Protein AF-A0A434VYA8-F1 (afdb_monomer)

Foldseek 3Di:
DCVVCVPDPDDDDDCLLLVLLVLLQCLQLVVQFDPPPVDGRSDDDGHDVVVSVVNPSSVVVVVVVLVVLVVLQVCLPDPPDPDGDPSVSSVVSSVCNNPVVVVVDDPDPDD

pLDDT: mean 84.28, std 10.56, range [54.03, 95.75]

Secondary structure (DSSP, 8-state):
-TTT-TT--SPP--SHHHHHHHHHHHHHTTT----SSSS-TT-SPPPPHHHHHH-HHHHHHHHHHHHHHHHHHHHTTSTT--S---HHHHHHHHHHHHHHGGGT-PPPPP-

Sequence (111 aa):
FWALHPYGEMPLVGASGAISGMMGAAARYGFRIDRSSGKAAFAGEPLPIAIVLRSRGVMTFLGVWMVINLATGLLGFAPGVDGQIAWEAHIGGFIAGFFGLRFFDRPQPSE

Mean predicted aligned error: 6.94 Å

Solvent-accessible surface area (backbone atoms only — not comparable to full-atom values): 6552 Å² total; per-residue (Å²): 76,60,94,80,46,79,81,60,86,70,85,89,81,75,68,59,23,59,52,29,10,52,53,25,34,39,43,32,49,61,71,54,65,52,75,84,78,79,55,59,51,78,66,77,82,68,53,56,65,74,58,39,74,66,33,65,72,42,44,51,48,56,50,53,54,50,51,51,39,52,49,49,40,57,52,40,71,42,91,92,53,86,72,73,55,66,32,51,35,30,53,51,23,18,52,46,22,48,68,44,52,74,83,68,64,68,85,72,80,83,128

Radius of gyration: 16.83 Å; Cα contacts (8 Å, |Δi|>4): 107; chains: 1; bounding box: 42×29×48 Å

Structure (mmCIF, N/CA/C/O backbone):
data_AF-A0A434VYA8-F1
#
_entry.id   AF-A0A434VYA8-F1
#
loop_
_atom_site.group_PDB
_atom_site.id
_atom_site.type_symbol
_atom_site.label_atom_id
_atom_site.label_alt_id
_atom_site.label_comp_id
_atom_site.label_asym_id
_atom_site.label_entity_id
_atom_site.label_seq_id
_atom_site.pdbx_PDB_ins_code
_atom_site.Cartn_x
_atom_site.Cartn_y
_atom_site.Cartn_z
_atom_site.occupancy
_atom_site.B_iso_or_equiv
_atom_site.auth_seq_id
_atom_site.auth_comp_id
_atom_site.auth_asym_id
_atom_site.auth_atom_id
_atom_site.pdbx_PDB_model_num
ATOM 1 N N . PHE A 1 1 ? 0.917 -8.011 -13.523 1.00 72.31 1 PHE A N 1
ATOM 2 C CA . PHE A 1 1 ? 2.073 -8.563 -14.251 1.00 72.31 1 PHE A CA 1
ATOM 3 C C . PHE A 1 1 ? 1.645 -9.521 -15.358 1.00 72.31 1 PHE A C 1
ATOM 5 O O . PHE A 1 1 ? 1.682 -9.092 -16.495 1.00 72.31 1 PHE A O 1
ATOM 12 N N . TRP A 1 2 ? 1.143 -10.735 -15.073 1.00 75.00 2 TRP A N 1
ATOM 13 C CA . TRP A 1 2 ? 0.736 -11.688 -16.131 1.00 75.00 2 TRP A CA 1
ATOM 14 C C . TRP A 1 2 ? -0.245 -11.101 -17.161 1.00 75.00 2 TRP A C 1
ATOM 16 O O . TRP A 1 2 ? -0.055 -11.272 -18.354 1.00 75.00 2 TRP A O 1
ATOM 26 N N . ALA A 1 3 ? -1.229 -10.313 -16.715 1.00 78.38 3 ALA A N 1
ATOM 27 C CA . ALA A 1 3 ? -2.179 -9.644 -17.612 1.00 78.38 3 ALA A CA 1
ATOM 28 C C . ALA A 1 3 ? -1.539 -8.636 -18.593 1.00 78.38 3 ALA A C 1
ATOM 30 O O . ALA A 1 3 ? -2.147 -8.308 -19.603 1.00 78.38 3 ALA A O 1
ATOM 31 N N . LEU A 1 4 ? -0.344 -8.124 -18.282 1.00 78.88 4 LEU A N 1
ATOM 32 C CA . LEU A 1 4 ? 0.383 -7.141 -19.094 1.00 78.88 4 LEU A CA 1
ATOM 33 C C . LEU A 1 4 ? 1.541 -7.781 -19.871 1.00 78.88 4 LEU A C 1
ATOM 35 O O . LEU A 1 4 ? 1.886 -7.301 -20.943 1.00 78.88 4 LEU A O 1
ATOM 39 N N . HIS A 1 5 ? 2.081 -8.894 -19.363 1.00 81.12 5 HIS A N 1
ATOM 40 C CA . HIS A 1 5 ? 3.175 -9.660 -19.967 1.00 81.12 5 HIS A CA 1
ATOM 41 C C . HIS A 1 5 ? 2.809 -11.151 -20.096 1.00 81.12 5 HIS A C 1
ATOM 43 O O . HIS A 1 5 ? 3.471 -11.999 -19.495 1.00 81.12 5 HIS A O 1
ATOM 49 N N . PRO A 1 6 ? 1.745 -11.508 -20.842 1.00 79.00 6 PRO A N 1
ATOM 50 C CA . PRO A 1 6 ? 1.241 -12.886 -20.890 1.00 79.00 6 PRO A CA 1
ATOM 51 C C . PRO A 1 6 ? 2.193 -13.866 -21.594 1.00 79.00 6 PRO A C 1
ATOM 53 O O . PRO A 1 6 ? 2.111 -15.066 -21.352 1.00 79.00 6 PRO A O 1
ATOM 56 N N . TYR A 1 7 ? 3.103 -13.354 -22.428 1.00 82.50 7 TYR A N 1
ATOM 57 C CA . TYR A 1 7 ? 4.104 -14.126 -23.175 1.00 82.50 7 TYR A CA 1
ATOM 58 C C . TYR A 1 7 ? 5.533 -13.918 -22.650 1.00 82.50 7 TYR A C 1
ATOM 60 O O . TYR A 1 7 ? 6.496 -14.218 -23.350 1.00 82.50 7 TYR A O 1
ATOM 68 N N . GLY A 1 8 ? 5.695 -13.339 -21.456 1.00 73.94 8 GLY A N 1
ATOM 69 C CA . GLY A 1 8 ? 7.020 -13.116 -20.885 1.00 73.94 8 GLY A CA 1
ATOM 70 C C . GLY A 1 8 ? 7.708 -14.445 -20.572 1.00 73.94 8 GLY A C 1
ATOM 71 O O . GLY A 1 8 ? 7.226 -15.201 -19.734 1.00 73.94 8 GLY A O 1
ATOM 72 N N . GLU A 1 9 ? 8.842 -14.719 -21.216 1.00 75.94 9 GLU A N 1
ATOM 73 C CA . GLU A 1 9 ? 9.610 -15.956 -20.985 1.00 75.94 9 GLU A CA 1
ATOM 74 C C . GLU A 1 9 ? 10.502 -15.890 -19.736 1.00 75.94 9 GLU A C 1
ATOM 76 O O . GLU A 1 9 ? 11.054 -16.896 -19.293 1.00 75.94 9 GLU A O 1
ATOM 81 N N . MET A 1 10 ? 10.629 -14.704 -19.133 1.00 76.25 10 MET A N 1
ATOM 82 C CA . MET A 1 10 ? 11.420 -14.505 -17.925 1.00 76.25 10 MET A CA 1
ATOM 83 C C . MET A 1 10 ? 10.564 -14.779 -16.676 1.00 76.25 10 MET A C 1
ATOM 85 O O . MET A 1 10 ? 9.558 -14.092 -16.465 1.00 76.25 10 MET A O 1
ATOM 89 N N . PRO A 1 11 ? 10.933 -15.757 -15.826 1.00 77.62 11 PRO A N 1
ATOM 90 C CA . PRO A 1 11 ? 10.155 -16.078 -14.638 1.00 77.62 11 PRO A CA 1
ATOM 91 C C . PRO A 1 11 ? 10.179 -14.911 -13.647 1.00 77.62 11 PRO A C 1
ATOM 93 O O . PRO A 1 11 ? 11.239 -14.455 -13.217 1.00 77.62 11 PRO A O 1
ATOM 96 N N . LEU A 1 12 ? 8.994 -14.455 -13.239 1.00 80.75 12 LEU A N 1
ATOM 97 C CA . LEU A 1 12 ? 8.858 -13.487 -12.159 1.00 80.75 12 LEU A CA 1
ATOM 98 C C . LEU A 1 12 ? 8.998 -14.193 -10.806 1.00 80.75 12 LEU A C 1
ATOM 100 O O . LEU A 1 12 ? 8.144 -14.997 -10.434 1.00 80.75 12 LEU A O 1
ATOM 104 N N . VAL A 1 13 ? 10.027 -13.840 -10.034 1.00 82.12 13 VAL A N 1
ATOM 105 C CA . VAL A 1 13 ? 10.246 -14.359 -8.677 1.00 82.12 13 VAL A CA 1
ATOM 106 C C . VAL A 1 13 ? 10.430 -13.200 -7.702 1.00 82.12 13 VAL A C 1
ATOM 108 O O . VAL A 1 13 ? 11.242 -12.307 -7.930 1.00 82.12 13 VAL A O 1
ATOM 111 N N . GLY A 1 14 ? 9.697 -13.212 -6.587 1.00 84.19 14 GLY A N 1
ATOM 112 C CA . GLY A 1 14 ? 9.921 -12.251 -5.509 1.00 84.19 1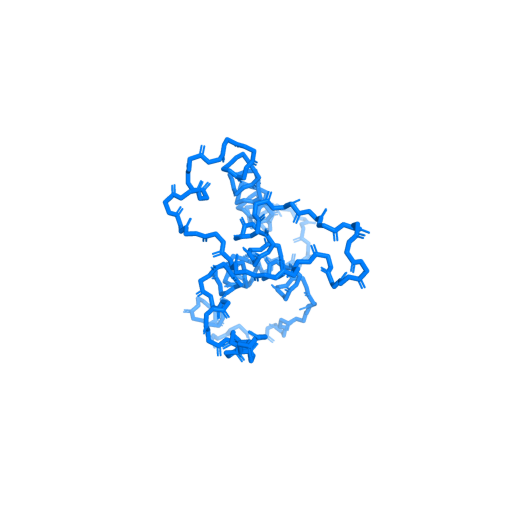4 GLY A CA 1
ATOM 113 C C . GLY A 1 14 ? 8.804 -12.190 -4.469 1.00 84.19 14 GLY A C 1
ATOM 114 O O . GLY A 1 14 ? 7.621 -12.232 -4.796 1.00 84.19 14 GLY A O 1
ATOM 115 N N . ALA A 1 15 ? 9.183 -12.015 -3.199 1.00 90.88 15 ALA A N 1
ATOM 116 C CA . ALA A 1 15 ? 8.246 -11.807 -2.087 1.00 90.88 15 ALA A CA 1
ATOM 117 C C . ALA A 1 15 ? 7.706 -10.363 -2.003 1.00 90.88 15 ALA A C 1
ATOM 119 O O . ALA A 1 15 ? 6.752 -10.080 -1.278 1.00 90.88 15 ALA A O 1
ATOM 120 N N . SER A 1 16 ? 8.303 -9.429 -2.744 1.00 92.00 16 SER A N 1
ATOM 121 C CA . SER A 1 16 ? 8.033 -7.988 -2.660 1.00 92.00 16 SER A CA 1
ATOM 122 C C . SER A 1 16 ? 6.599 -7.596 -3.037 1.00 92.00 16 SER A C 1
ATOM 124 O O . SER A 1 16 ? 6.061 -6.639 -2.476 1.00 92.00 16 SER A O 1
ATOM 126 N N . GLY A 1 17 ? 5.931 -8.362 -3.906 1.00 91.88 17 GLY A N 1
ATOM 127 C CA . GLY A 1 17 ? 4.499 -8.188 -4.182 1.00 91.88 17 GLY A CA 1
ATOM 128 C C . GLY A 1 17 ? 3.629 -8.453 -2.949 1.00 91.88 17 GLY A C 1
ATOM 129 O O . GLY A 1 17 ? 2.763 -7.645 -2.613 1.00 91.88 17 GLY A O 1
ATOM 130 N N . ALA A 1 18 ? 3.912 -9.531 -2.212 1.00 93.38 18 ALA A N 1
ATOM 131 C CA . ALA A 1 18 ? 3.206 -9.854 -0.972 1.00 93.38 18 ALA A CA 1
ATOM 132 C C . ALA A 1 18 ? 3.483 -8.816 0.126 1.00 93.38 18 ALA A C 1
ATOM 134 O O . ALA A 1 18 ? 2.559 -8.386 0.815 1.00 93.38 18 ALA A O 1
ATOM 135 N N . ILE A 1 19 ? 4.730 -8.345 0.239 1.00 93.69 19 ILE A N 1
ATOM 136 C CA . ILE A 1 19 ? 5.096 -7.256 1.159 1.00 93.69 19 ILE A CA 1
ATOM 137 C C . ILE A 1 19 ? 4.323 -5.977 0.819 1.00 93.69 19 ILE A C 1
ATOM 139 O O . ILE A 1 19 ? 3.759 -5.349 1.711 1.00 93.69 19 ILE A O 1
ATOM 143 N N . SER A 1 20 ? 4.215 -5.629 -0.465 1.00 94.94 20 SER A N 1
ATOM 144 C CA . SER A 1 20 ? 3.400 -4.490 -0.908 1.00 94.94 20 SER A CA 1
ATOM 145 C C . SER A 1 20 ? 1.929 -4.662 -0.527 1.00 94.94 20 SER A C 1
ATOM 147 O O . SER A 1 20 ? 1.295 -3.704 -0.088 1.00 94.94 20 SER A O 1
ATOM 149 N N . GLY A 1 21 ? 1.399 -5.886 -0.602 1.00 94.56 21 GLY A N 1
ATOM 150 C CA . GLY A 1 21 ? 0.066 -6.207 -0.093 1.00 94.56 21 GLY A CA 1
ATOM 151 C C . GLY A 1 21 ? -0.080 -6.006 1.411 1.00 94.56 21 GLY A C 1
ATOM 152 O O . GLY A 1 21 ? -1.044 -5.377 1.842 1.00 94.56 21 GLY A O 1
ATOM 153 N N . MET A 1 22 ? 0.898 -6.429 2.214 1.00 93.50 22 MET A N 1
ATOM 154 C CA . MET A 1 22 ? 0.892 -6.149 3.655 1.00 93.50 22 MET A CA 1
ATOM 155 C C . MET A 1 22 ? 0.890 -4.642 3.946 1.00 93.50 22 MET A C 1
ATOM 157 O O . MET A 1 22 ? 0.166 -4.198 4.834 1.00 93.50 22 MET A O 1
ATOM 161 N N . MET A 1 23 ? 1.624 -3.838 3.169 1.00 94.31 23 MET A N 1
ATOM 162 C CA . MET A 1 23 ? 1.613 -2.375 3.307 1.00 94.31 23 MET A CA 1
ATOM 163 C C . MET A 1 23 ? 0.252 -1.762 2.949 1.00 94.31 23 MET A C 1
ATOM 165 O O . MET A 1 23 ? -0.238 -0.892 3.671 1.00 94.31 23 MET A O 1
ATOM 169 N N . GLY A 1 24 ? -0.385 -2.236 1.872 1.00 94.50 24 GLY A N 1
ATOM 170 C CA . GLY A 1 24 ? -1.744 -1.832 1.500 1.00 94.50 24 GLY A CA 1
ATOM 171 C C . GLY A 1 24 ? -2.770 -2.191 2.579 1.00 94.50 24 GLY A C 1
ATOM 172 O O . GLY A 1 24 ? -3.616 -1.369 2.935 1.00 94.50 24 GLY A O 1
ATO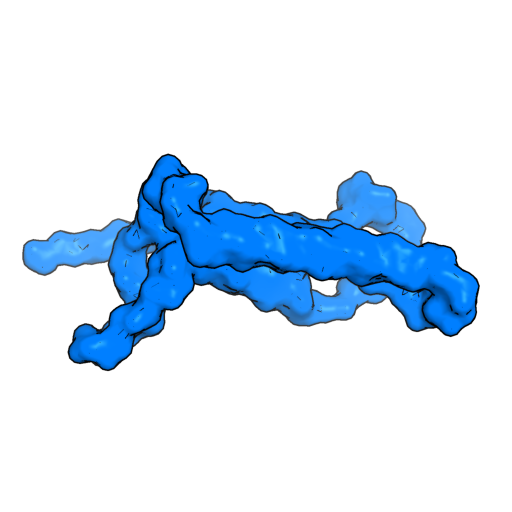M 173 N N . ALA A 1 25 ? -2.653 -3.380 3.172 1.00 93.19 25 ALA A N 1
ATOM 174 C CA . ALA A 1 25 ? -3.492 -3.798 4.289 1.00 93.19 25 ALA A CA 1
ATOM 175 C C . ALA A 1 25 ? -3.255 -2.931 5.540 1.00 93.19 25 ALA A C 1
ATOM 177 O O . ALA A 1 25 ? -4.202 -2.408 6.123 1.00 93.19 25 ALA A O 1
ATOM 178 N N . ALA A 1 26 ? -2.000 -2.683 5.920 1.00 91.94 26 ALA A N 1
ATOM 179 C CA . ALA A 1 26 ? -1.652 -1.843 7.068 1.00 91.94 26 ALA A CA 1
ATOM 180 C C . ALA A 1 26 ? -2.163 -0.393 6.932 1.00 91.94 26 ALA A C 1
ATOM 182 O O . ALA A 1 26 ? -2.571 0.226 7.922 1.00 91.94 26 ALA A O 1
ATOM 183 N N . ALA A 1 27 ? -2.239 0.139 5.707 1.00 93.44 27 ALA A N 1
ATOM 184 C CA . ALA A 1 27 ? -2.834 1.448 5.446 1.00 93.44 27 ALA A CA 1
ATOM 185 C C . ALA A 1 27 ? -4.324 1.515 5.835 1.00 93.44 27 ALA A C 1
ATOM 187 O O . ALA A 1 27 ? -4.798 2.567 6.272 1.00 93.44 27 ALA A O 1
ATOM 188 N N . ARG A 1 28 ? -5.061 0.395 5.769 1.00 92.75 28 ARG A N 1
ATOM 189 C CA . ARG A 1 28 ? -6.453 0.310 6.248 1.00 92.75 28 ARG A CA 1
ATOM 190 C C . ARG A 1 28 ? -6.575 0.354 7.767 1.00 92.75 28 ARG A C 1
ATOM 192 O O . ARG A 1 28 ? -7.637 0.705 8.260 1.00 92.75 28 ARG A O 1
ATOM 199 N N . TYR A 1 29 ? -5.502 0.107 8.506 1.00 91.12 29 TYR A N 1
ATOM 200 C CA . TYR A 1 29 ? -5.432 0.359 9.950 1.00 91.12 29 TYR A CA 1
ATOM 201 C C . TYR A 1 29 ? -4.874 1.753 10.264 1.00 91.12 29 TYR A C 1
ATOM 203 O O . TYR A 1 29 ? -4.655 2.128 11.415 1.00 91.12 29 TYR A O 1
ATOM 211 N N . GLY A 1 30 ? -4.629 2.554 9.224 1.00 89.12 30 GLY A N 1
ATOM 212 C CA . GLY A 1 30 ? -4.024 3.871 9.332 1.00 89.12 30 GLY A CA 1
ATOM 213 C C . GLY A 1 30 ? -2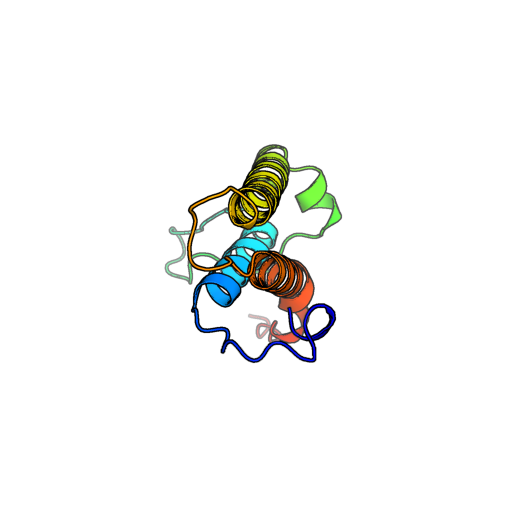.608 3.845 9.900 1.00 89.12 30 GLY A C 1
ATOM 214 O O . GLY A 1 30 ? -2.206 4.836 10.503 1.00 89.12 30 GLY A O 1
ATOM 215 N N . PHE A 1 31 ? -1.901 2.714 9.768 1.00 84.00 31 PHE A N 1
ATOM 216 C CA . PHE A 1 31 ? -0.606 2.448 10.406 1.00 84.00 31 PHE A CA 1
ATOM 217 C C . PHE A 1 31 ? -0.596 2.649 11.928 1.00 84.00 31 PHE A C 1
ATOM 219 O O . PHE A 1 31 ? 0.459 2.836 12.532 1.00 84.00 31 PHE A O 1
ATOM 226 N N . ARG A 1 32 ? -1.770 2.603 12.567 1.00 80.06 32 ARG A N 1
ATOM 227 C CA . ARG A 1 32 ? -1.871 2.627 14.022 1.00 80.06 32 ARG A CA 1
ATOM 228 C C . ARG A 1 32 ? -1.586 1.228 14.530 1.00 80.06 32 ARG A C 1
ATOM 230 O O . ARG A 1 32 ? -2.241 0.278 14.114 1.00 80.06 32 ARG A O 1
ATOM 237 N N . ILE A 1 33 ? -0.597 1.132 15.405 1.00 74.69 33 ILE A N 1
ATOM 238 C CA . ILE A 1 33 ? -0.207 -0.119 16.034 1.00 74.69 33 ILE A CA 1
ATOM 239 C C . ILE A 1 33 ? -0.597 -0.027 17.504 1.00 74.69 33 ILE A C 1
ATOM 241 O O . ILE A 1 33 ? -0.035 0.790 18.235 1.00 74.69 33 ILE A O 1
ATOM 245 N N . ASP A 1 34 ? -1.554 -0.848 17.932 1.00 69.12 34 ASP A N 1
ATOM 246 C CA . ASP A 1 34 ? -1.846 -0.997 19.355 1.00 69.12 34 ASP A CA 1
ATOM 247 C C . ASP A 1 34 ? -0.871 -2.012 19.957 1.00 69.12 34 ASP A C 1
ATOM 249 O O . ASP A 1 34 ? -0.864 -3.187 19.596 1.00 69.12 34 ASP A O 1
ATOM 253 N N . ARG A 1 35 ? -0.007 -1.538 20.858 1.00 71.12 35 ARG A N 1
ATOM 254 C CA . ARG A 1 35 ? 0.943 -2.379 21.610 1.00 71.12 35 ARG A CA 1
ATOM 255 C C . ARG A 1 35 ? 0.522 -2.567 23.064 1.00 71.12 35 ARG A C 1
ATOM 257 O O . ARG A 1 35 ? 1.193 -3.288 23.791 1.00 71.12 35 ARG A O 1
ATOM 264 N N . SER A 1 36 ? -0.543 -1.892 23.491 1.00 71.12 36 SER A N 1
ATOM 265 C CA . SER A 1 36 ? -0.961 -1.826 24.892 1.00 71.12 36 SER A CA 1
ATOM 266 C C . SER A 1 36 ? -1.811 -3.023 25.314 1.00 71.12 36 SER A C 1
ATOM 268 O O . SER A 1 36 ? -1.773 -3.422 26.473 1.00 71.12 36 SER A O 1
ATOM 270 N N . SER A 1 37 ? -2.533 -3.634 24.373 1.00 66.12 37 SER A N 1
ATOM 271 C CA . SER A 1 37 ? -3.504 -4.698 24.648 1.00 66.12 37 SER A CA 1
ATOM 272 C C . SER A 1 37 ? -2.927 -6.119 24.652 1.00 66.12 37 SER A C 1
ATOM 274 O O . SER A 1 37 ? -3.671 -7.072 24.872 1.00 66.12 37 SER A O 1
ATOM 276 N N . GLY A 1 38 ? -1.631 -6.299 24.363 1.00 69.94 38 GLY A N 1
ATOM 277 C CA . GLY A 1 38 ? -1.020 -7.627 24.182 1.00 69.94 38 GLY A CA 1
ATOM 278 C C . GLY A 1 38 ? -1.545 -8.405 22.963 1.00 69.94 38 GLY A C 1
ATOM 279 O O . GLY A 1 38 ? -1.169 -9.560 22.764 1.00 69.94 38 GLY A O 1
ATOM 280 N N . LYS A 1 39 ? -2.407 -7.787 22.142 1.00 70.12 39 LYS A N 1
ATOM 281 C CA . LYS A 1 39 ? -2.949 -8.348 20.899 1.00 70.12 39 LYS A CA 1
ATOM 282 C C . LYS A 1 39 ? -1.993 -8.090 19.726 1.00 70.12 39 LYS A C 1
ATOM 284 O O . LYS A 1 39 ? -0.972 -7.415 19.855 1.00 70.12 39 LYS A O 1
ATOM 289 N N . ALA A 1 40 ? -2.318 -8.655 18.562 1.00 72.62 40 ALA A N 1
ATOM 290 C CA . ALA A 1 40 ? -1.581 -8.384 17.331 1.00 72.62 40 ALA A CA 1
ATOM 291 C C . ALA A 1 40 ? -1.547 -6.873 17.022 1.00 72.62 40 ALA A C 1
ATOM 293 O O . ALA A 1 40 ? -2.513 -6.162 17.283 1.00 72.62 40 ALA A O 1
ATOM 294 N N . ALA A 1 41 ? -0.457 -6.403 16.406 1.00 69.62 41 ALA A N 1
ATOM 295 C CA . ALA A 1 41 ? -0.219 -4.983 16.117 1.00 69.62 41 ALA A CA 1
ATOM 296 C C . ALA A 1 41 ? -1.375 -4.291 15.365 1.00 69.62 41 ALA A C 1
ATOM 298 O O . ALA A 1 41 ? -1.637 -3.113 15.590 1.00 69.62 41 ALA A O 1
ATOM 299 N N . PHE A 1 42 ? -2.074 -5.034 14.505 1.00 72.94 42 PHE A N 1
ATOM 300 C CA . PHE A 1 42 ? -3.259 -4.591 13.769 1.00 72.94 42 PHE A CA 1
ATOM 301 C C . PHE A 1 42 ? -4.507 -5.355 14.230 1.00 72.94 42 PHE A C 1
ATOM 303 O O . PHE A 1 42 ? -5.192 -5.994 13.435 1.00 72.94 42 PHE A O 1
ATOM 310 N N . ALA A 1 43 ? -4.773 -5.353 15.537 1.00 66.56 43 ALA A N 1
ATOM 311 C CA . ALA A 1 43 ? -5.990 -5.931 16.091 1.00 66.56 43 ALA A CA 1
ATOM 312 C C . ALA A 1 43 ? -7.191 -4.988 15.899 1.00 66.56 43 ALA A C 1
ATOM 314 O O . ALA A 1 43 ? -7.089 -3.780 16.111 1.00 66.56 43 ALA A O 1
ATOM 315 N N . GLY A 1 44 ? -8.342 -5.559 15.540 1.00 74.06 44 GLY A N 1
ATOM 316 C CA . GLY A 1 44 ? -9.609 -4.838 15.400 1.00 74.06 44 GLY A CA 1
ATOM 317 C C . GLY A 1 44 ? -10.063 -4.657 13.954 1.00 74.06 44 GLY A C 1
ATOM 318 O O . GLY A 1 44 ? -9.532 -5.269 13.028 1.00 74.06 44 GLY A O 1
ATOM 319 N N . GLU A 1 45 ? -11.085 -3.827 13.781 1.00 83.38 45 GLU A N 1
ATOM 320 C CA . GLU A 1 45 ? -11.754 -3.625 12.500 1.00 83.38 45 GLU A CA 1
ATOM 321 C C . GLU A 1 45 ? -10.958 -2.663 11.592 1.00 83.38 45 GLU A C 1
ATOM 323 O O . GLU A 1 45 ? -10.590 -1.569 12.039 1.00 83.38 45 GLU A O 1
ATOM 328 N N . PRO A 1 46 ? -10.727 -2.998 10.306 1.00 88.38 46 PRO A N 1
ATOM 329 C CA . PRO A 1 46 ? -10.106 -2.075 9.364 1.00 88.38 46 PRO A CA 1
ATOM 330 C C . PRO A 1 46 ? -10.920 -0.783 9.230 1.00 88.38 46 PRO A C 1
ATOM 332 O O . PRO A 1 46 ? -12.146 -0.820 9.076 1.00 88.38 46 PRO A O 1
ATOM 335 N N . LEU A 1 47 ? -10.243 0.368 9.178 1.00 89.69 47 LEU A N 1
ATOM 336 C CA . LEU A 1 47 ? -10.896 1.664 9.017 1.00 89.69 47 LEU A CA 1
ATOM 337 C C . LEU A 1 47 ? -11.741 1.697 7.728 1.00 89.69 47 LEU A C 1
ATOM 339 O O . LEU A 1 47 ? -11.332 1.153 6.684 1.00 89.69 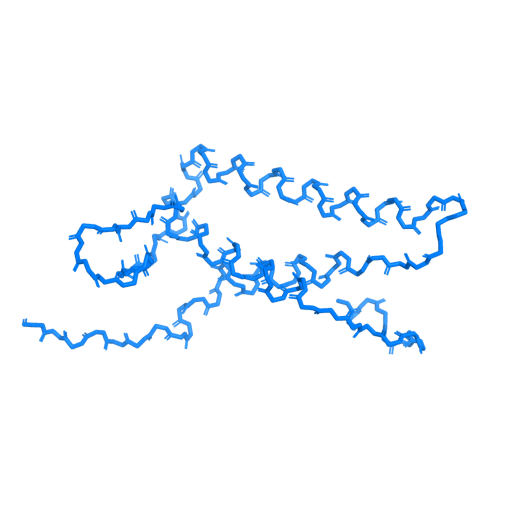47 LEU A O 1
ATOM 343 N N . PRO A 1 48 ? -12.897 2.389 7.756 1.00 91.38 48 PRO A N 1
ATOM 344 C CA . PRO A 1 48 ? -13.645 2.695 6.547 1.00 91.38 48 PRO A CA 1
ATOM 345 C C . PRO A 1 48 ? -12.768 3.471 5.564 1.00 91.38 48 PRO A C 1
ATOM 347 O O . PRO A 1 48 ? -12.030 4.375 5.962 1.00 91.38 48 PRO A O 1
ATOM 350 N N . ILE A 1 49 ? -12.891 3.173 4.269 1.00 92.19 49 ILE A N 1
ATOM 351 C CA . ILE A 1 49 ? -12.084 3.814 3.216 1.00 92.19 49 ILE A CA 1
ATOM 352 C C . ILE A 1 49 ? -12.209 5.345 3.285 1.00 92.19 49 ILE A C 1
ATOM 354 O O . ILE A 1 49 ? -11.209 6.045 3.185 1.00 92.19 49 ILE A O 1
ATOM 358 N N . ALA A 1 50 ? -13.404 5.874 3.565 1.00 93.19 50 ALA A N 1
ATOM 359 C CA . ALA A 1 50 ? -13.622 7.313 3.721 1.00 93.19 50 ALA A CA 1
ATOM 360 C C . ALA A 1 50 ? -12.760 7.953 4.829 1.00 93.19 50 ALA A C 1
ATOM 362 O O . ALA A 1 50 ? -12.320 9.092 4.686 1.00 93.19 50 ALA A O 1
ATOM 363 N N . ILE A 1 51 ? -12.494 7.231 5.922 1.00 92.94 51 ILE A N 1
ATOM 364 C CA . ILE A 1 51 ? -11.624 7.702 7.008 1.00 92.94 51 ILE A CA 1
ATOM 365 C C . ILE A 1 51 ? -10.158 7.623 6.589 1.00 92.94 51 ILE A C 1
ATOM 367 O O . ILE A 1 51 ? -9.395 8.554 6.843 1.00 92.94 51 ILE A O 1
ATOM 371 N N . VAL A 1 52 ? -9.775 6.545 5.902 1.00 93.38 52 VAL A N 1
ATOM 372 C CA . VAL A 1 52 ? -8.422 6.379 5.357 1.00 93.38 52 VAL A CA 1
ATOM 373 C C . VAL A 1 52 ? -8.076 7.527 4.406 1.00 93.38 52 VAL A C 1
ATOM 375 O O . VAL A 1 52 ? -7.035 8.156 4.574 1.00 93.38 52 VAL A O 1
ATOM 378 N N . LEU A 1 53 ? -8.986 7.871 3.489 1.00 93.12 53 LEU A N 1
ATOM 379 C CA . LEU A 1 53 ? -8.799 8.948 2.509 1.00 93.12 53 LEU A CA 1
ATOM 380 C C . LEU A 1 53 ? -8.701 10.349 3.136 1.00 93.12 53 LEU A C 1
ATOM 382 O O . LEU A 1 53 ? -8.142 11.260 2.531 1.00 93.12 53 LEU A O 1
ATOM 386 N N . ARG A 1 54 ? -9.224 10.538 4.353 1.00 95.19 54 ARG A N 1
ATOM 387 C CA . ARG A 1 54 ? -9.106 11.797 5.110 1.00 95.19 54 ARG A CA 1
ATOM 388 C C . ARG A 1 54 ? -7.845 11.859 5.973 1.00 95.19 54 ARG A C 1
ATOM 390 O O . ARG A 1 54 ? -7.477 12.935 6.443 1.00 95.19 54 ARG A O 1
ATOM 397 N N . SER A 1 55 ? -7.171 10.731 6.194 1.00 94.94 55 SER A N 1
ATOM 398 C CA . SER A 1 55 ? -5.935 10.685 6.970 1.00 94.94 55 SER A CA 1
ATOM 399 C C . SER A 1 55 ? -4.766 11.187 6.130 1.00 94.94 55 SER A C 1
ATOM 401 O O . SER A 1 55 ? -4.276 10.487 5.245 1.00 94.94 55 SER A O 1
ATOM 403 N N . ARG A 1 56 ? -4.280 12.397 6.437 1.00 94.00 56 ARG A N 1
ATOM 404 C CA . ARG A 1 56 ? -3.145 13.013 5.726 1.00 94.00 56 ARG A CA 1
ATOM 405 C C . ARG A 1 56 ? -1.920 12.098 5.725 1.00 94.00 56 ARG A C 1
ATOM 407 O O . ARG A 1 56 ? -1.325 11.897 4.679 1.00 94.00 56 ARG A O 1
ATOM 414 N N . GLY A 1 57 ? -1.587 11.495 6.869 1.00 94.12 57 GLY A N 1
ATOM 415 C CA . GLY A 1 57 ? -0.431 10.600 6.984 1.00 94.12 57 GLY A CA 1
ATOM 416 C C . GLY A 1 57 ? -0.551 9.355 6.105 1.00 94.12 57 GLY A C 1
ATOM 417 O O . GLY A 1 57 ? 0.407 8.983 5.432 1.00 94.12 57 GLY A O 1
ATOM 418 N N . VAL A 1 58 ? -1.743 8.751 6.046 1.00 93.75 58 VAL A N 1
ATOM 419 C CA . VAL A 1 58 ? -1.963 7.579 5.191 1.00 93.75 58 VAL A CA 1
ATOM 420 C C . VAL A 1 58 ? -1.922 7.978 3.725 1.00 93.75 58 VAL A C 1
ATOM 422 O O . VAL A 1 58 ? -1.212 7.340 2.963 1.00 93.75 58 VAL A O 1
ATOM 425 N N . MET A 1 59 ? -2.599 9.058 3.331 1.00 95.38 59 MET A N 1
ATOM 426 C CA . MET A 1 59 ? -2.585 9.537 1.946 1.00 95.38 59 MET A CA 1
ATOM 427 C C . MET A 1 59 ? -1.183 9.918 1.465 1.00 95.38 59 MET A C 1
ATOM 429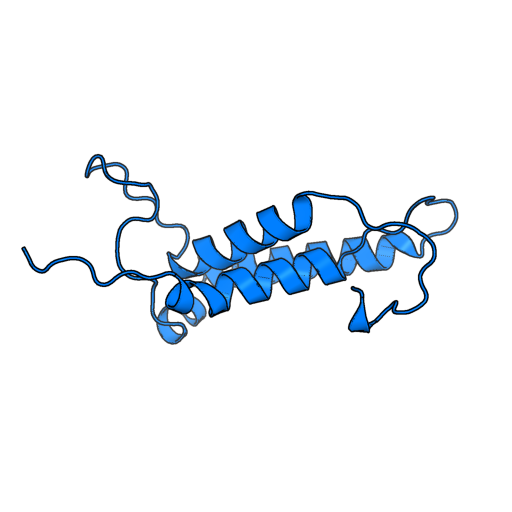 O O . MET A 1 59 ? -0.828 9.588 0.335 1.00 95.38 59 MET A O 1
ATOM 433 N N . THR A 1 60 ? -0.363 10.538 2.320 1.00 95.62 60 THR A N 1
ATOM 434 C CA . THR A 1 60 ? 1.053 10.791 2.020 1.00 95.62 60 THR A CA 1
ATOM 435 C C . THR A 1 60 ? 1.795 9.485 1.767 1.00 95.62 60 THR A C 1
ATOM 437 O O . THR A 1 60 ? 2.504 9.378 0.771 1.00 95.62 60 THR A O 1
ATOM 440 N N . PHE A 1 61 ? 1.605 8.474 2.621 1.00 94.44 61 PHE A N 1
ATOM 441 C CA . PHE A 1 61 ? 2.213 7.162 2.411 1.00 94.44 61 PHE A CA 1
ATOM 442 C C . PHE A 1 61 ? 1.739 6.511 1.103 1.00 94.44 61 PHE A C 1
ATOM 444 O O . PHE A 1 61 ? 2.579 6.091 0.315 1.00 94.44 61 PHE A O 1
ATOM 451 N N . LEU A 1 62 ? 0.424 6.466 0.840 1.00 93.00 62 LEU A N 1
ATOM 452 C CA . LEU A 1 62 ? -0.132 5.896 -0.396 1.00 93.00 62 LEU A CA 1
ATOM 453 C C . LEU A 1 62 ? 0.477 6.576 -1.632 1.00 93.00 62 LEU A C 1
ATOM 455 O O . LEU A 1 62 ? 0.882 5.900 -2.576 1.00 93.00 62 LEU A O 1
ATOM 459 N N . GLY A 1 63 ? 0.565 7.910 -1.605 1.00 94.81 63 GLY A N 1
ATOM 460 C CA . GLY A 1 63 ? 1.131 8.712 -2.685 1.00 94.81 63 GLY A CA 1
ATOM 461 C C . GLY A 1 63 ? 2.616 8.435 -2.902 1.00 94.81 63 GLY A C 1
ATOM 462 O O . GLY A 1 63 ? 3.011 8.082 -4.010 1.00 94.81 63 GLY A O 1
ATOM 463 N N . VAL A 1 64 ? 3.435 8.536 -1.850 1.00 95.06 64 VAL A N 1
ATOM 464 C CA . VAL A 1 64 ? 4.885 8.280 -1.936 1.00 95.06 64 VAL A CA 1
ATOM 465 C C . VAL A 1 64 ? 5.160 6.844 -2.375 1.00 95.06 64 VAL A C 1
ATOM 467 O O . VAL A 1 64 ? 5.986 6.624 -3.257 1.00 95.06 64 VAL A O 1
ATOM 470 N N . TRP A 1 65 ? 4.442 5.869 -1.817 1.00 93.19 65 TRP A N 1
ATOM 471 C CA . TRP A 1 65 ? 4.595 4.466 -2.185 1.00 93.19 65 TRP A CA 1
ATOM 472 C C . TRP A 1 65 ? 4.281 4.233 -3.664 1.00 93.19 65 TRP A C 1
ATOM 474 O O . TRP A 1 65 ? 5.051 3.568 -4.357 1.00 93.19 65 TRP A O 1
ATOM 484 N N . MET A 1 66 ? 3.190 4.812 -4.175 1.00 93.50 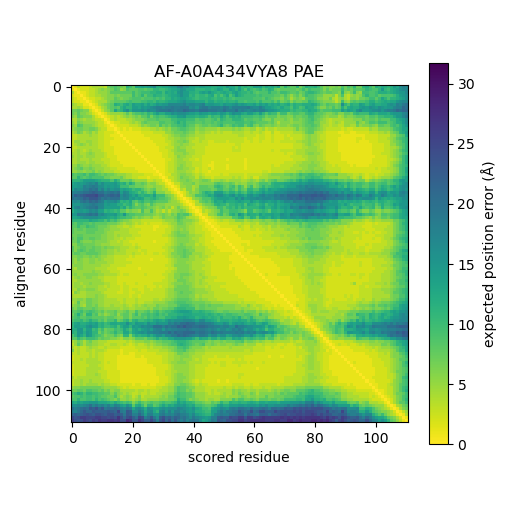66 MET A N 1
ATOM 485 C CA . MET A 1 66 ? 2.836 4.711 -5.591 1.00 93.50 66 MET A CA 1
ATOM 486 C C . MET A 1 66 ? 3.888 5.373 -6.487 1.00 93.50 66 MET A C 1
ATOM 488 O O . MET A 1 66 ? 4.305 4.778 -7.474 1.00 93.50 66 MET A O 1
ATOM 492 N N . VAL A 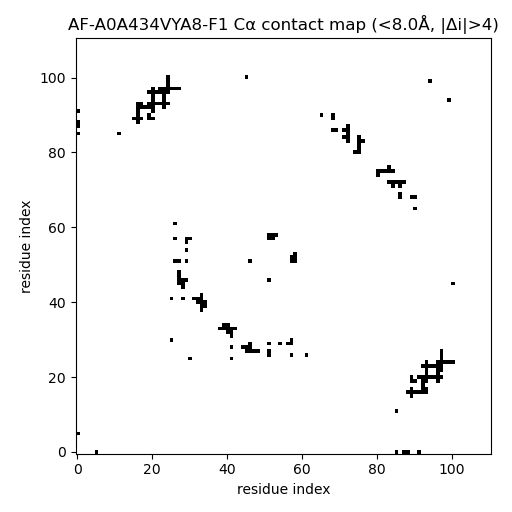1 67 ? 4.373 6.564 -6.120 1.00 95.19 67 VAL A N 1
ATOM 493 C CA . VAL A 1 67 ? 5.429 7.265 -6.868 1.00 95.19 67 VAL A CA 1
ATOM 494 C C . VAL A 1 67 ? 6.702 6.428 -6.940 1.00 95.19 67 VAL A C 1
ATOM 496 O O . VAL A 1 67 ? 7.263 6.286 -8.022 1.00 95.19 67 VAL A O 1
ATOM 499 N N . ILE A 1 68 ? 7.133 5.830 -5.825 1.00 91.69 68 ILE A N 1
ATOM 500 C CA . ILE A 1 68 ? 8.312 4.954 -5.802 1.00 91.69 68 ILE A CA 1
ATOM 501 C C . ILE A 1 68 ? 8.106 3.753 -6.730 1.00 91.69 68 ILE A C 1
ATOM 503 O O . ILE A 1 68 ? 8.996 3.449 -7.514 1.00 91.69 68 ILE A O 1
ATOM 507 N N . ASN A 1 69 ? 6.936 3.108 -6.697 1.00 91.00 69 ASN A N 1
ATOM 508 C CA . ASN A 1 69 ? 6.632 1.972 -7.576 1.00 91.00 69 ASN A CA 1
ATOM 509 C C . ASN A 1 69 ? 6.635 2.346 -9.064 1.00 91.00 69 ASN A C 1
ATOM 511 O O . ASN A 1 69 ? 7.124 1.593 -9.900 1.00 91.00 69 ASN A O 1
ATOM 515 N N . LEU A 1 70 ? 6.106 3.516 -9.415 1.00 90.31 70 LEU A N 1
ATOM 516 C CA . LEU A 1 70 ? 6.141 3.992 -10.797 1.00 90.31 70 LEU A CA 1
ATOM 517 C C . LEU A 1 70 ? 7.566 4.355 -11.228 1.00 90.31 70 LEU A C 1
ATOM 519 O O . LEU A 1 70 ? 7.977 4.035 -12.342 1.00 90.31 70 LEU A O 1
ATOM 523 N N . ALA A 1 71 ? 8.339 4.982 -10.338 1.00 90.50 71 ALA A N 1
ATOM 524 C CA . ALA A 1 71 ? 9.730 5.329 -10.595 1.00 90.50 71 ALA A CA 1
ATOM 525 C C . ALA A 1 71 ? 10.603 4.082 -10.796 1.00 90.50 71 ALA A C 1
ATOM 527 O O . ALA A 1 71 ? 11.429 4.070 -11.704 1.00 90.50 71 ALA A O 1
ATOM 528 N N . THR A 1 72 ? 10.405 3.017 -10.011 1.00 85.94 72 THR A N 1
ATOM 529 C CA . THR A 1 72 ? 11.136 1.752 -10.197 1.00 85.94 72 THR A CA 1
ATOM 530 C C . THR A 1 72 ? 10.784 1.074 -11.518 1.00 85.94 72 THR A C 1
ATOM 532 O O . THR A 1 72 ? 11.679 0.545 -12.173 1.00 85.94 72 THR A O 1
ATOM 535 N N . GLY A 1 73 ? 9.522 1.147 -11.954 1.00 84.88 73 GLY A N 1
ATOM 536 C CA . GLY A 1 73 ? 9.119 0.707 -13.291 1.00 84.88 73 GLY A CA 1
ATOM 537 C C . GLY A 1 73 ? 9.807 1.502 -14.403 1.00 84.88 73 GLY A C 1
ATOM 538 O O . GLY A 1 73 ? 10.337 0.916 -15.343 1.00 84.88 73 GLY A O 1
ATOM 539 N N . LEU A 1 74 ? 9.868 2.832 -14.271 1.00 84.69 74 LEU A N 1
ATOM 540 C CA . LEU A 1 74 ? 10.495 3.707 -15.266 1.00 84.69 74 LEU A CA 1
ATOM 541 C C . LEU A 1 74 ? 12.019 3.516 -15.349 1.00 84.69 74 LEU A C 1
ATOM 543 O O . LEU A 1 74 ? 12.581 3.510 -16.442 1.00 84.69 74 LEU A O 1
ATOM 547 N N . LEU A 1 75 ? 12.685 3.314 -14.208 1.00 83.06 75 LEU A N 1
ATOM 548 C CA . LEU A 1 75 ? 14.121 3.018 -14.144 1.00 83.06 75 LEU A CA 1
ATOM 549 C C . LEU A 1 75 ? 14.482 1.693 -14.825 1.00 83.06 75 LEU A C 1
ATOM 551 O O . LEU A 1 75 ? 15.591 1.563 -15.333 1.00 83.06 75 LEU A O 1
ATOM 555 N N . GLY A 1 76 ? 13.547 0.742 -14.902 1.00 77.06 76 GLY A N 1
ATOM 556 C CA . GLY A 1 76 ? 13.725 -0.503 -15.656 1.00 77.06 76 GLY A CA 1
ATOM 557 C C . GLY A 1 76 ? 13.867 -0.316 -17.174 1.00 77.06 76 GLY A C 1
ATOM 558 O O . GLY A 1 76 ? 14.233 -1.264 -17.862 1.00 77.06 76 GLY A O 1
ATOM 559 N N . PHE A 1 77 ? 13.599 0.885 -17.704 1.00 77.38 77 PHE A N 1
ATOM 560 C CA . PHE A 1 77 ? 13.838 1.243 -19.108 1.00 77.38 77 PHE A CA 1
ATOM 561 C C . PHE A 1 77 ? 15.156 2.007 -19.323 1.00 77.38 77 PHE A C 1
ATOM 563 O O . PHE A 1 77 ? 15.470 2.377 -20.456 1.00 77.38 77 PHE A O 1
ATOM 570 N N . ALA A 1 78 ? 15.921 2.282 -18.261 1.00 79.75 78 ALA A N 1
ATOM 571 C CA . ALA A 1 78 ? 17.185 2.999 -18.374 1.00 79.75 78 ALA A CA 1
ATOM 572 C C . ALA A 1 78 ? 18.266 2.123 -19.050 1.00 79.75 78 ALA A C 1
ATOM 574 O O . ALA A 1 78 ? 18.392 0.941 -18.718 1.00 79.75 78 ALA A O 1
ATOM 575 N N . PRO A 1 79 ? 19.081 2.680 -19.968 1.00 74.12 79 PRO A N 1
ATOM 576 C CA . PRO A 1 79 ? 20.154 1.930 -20.617 1.00 74.12 79 PRO A CA 1
ATOM 577 C C . PRO A 1 79 ? 21.169 1.392 -19.598 1.00 74.12 79 PRO A C 1
ATOM 579 O O . PRO A 1 79 ? 21.651 2.144 -18.753 1.00 74.12 79 PRO A O 1
ATOM 582 N N . GLY A 1 80 ? 21.524 0.108 -19.704 1.00 76.19 80 GLY A N 1
ATOM 583 C CA . GLY A 1 80 ? 22.517 -0.541 -18.835 1.00 76.19 80 GLY A CA 1
ATOM 584 C C . GLY A 1 80 ? 21.972 -1.103 -17.516 1.00 76.19 80 GLY A C 1
ATOM 585 O O . GLY A 1 80 ? 22.761 -1.552 -16.689 1.00 76.19 80 GLY A O 1
ATOM 586 N N . VAL A 1 81 ? 20.650 -1.087 -17.308 1.00 73.25 81 VAL A N 1
ATOM 587 C CA . VAL A 1 81 ? 19.996 -1.782 -16.189 1.00 73.25 81 VAL A CA 1
ATOM 588 C C . VAL A 1 81 ? 19.506 -3.147 -16.667 1.00 73.25 81 VAL A C 1
ATOM 590 O O . VAL A 1 81 ? 18.514 -3.241 -17.388 1.00 73.25 81 VAL A O 1
ATOM 593 N N . ASP A 1 82 ? 20.192 -4.209 -16.246 1.00 65.62 82 ASP A N 1
ATOM 594 C CA . ASP A 1 82 ? 19.771 -5.582 -16.517 1.00 65.62 82 ASP A CA 1
ATOM 595 C C . ASP A 1 82 ? 18.797 -6.066 -15.431 1.00 65.62 82 ASP A C 1
ATOM 597 O O . ASP A 1 82 ? 19.116 -6.083 -14.241 1.00 65.62 82 ASP A O 1
ATOM 601 N N . GLY A 1 83 ? 17.599 -6.480 -15.852 1.00 68.44 83 GLY A N 1
ATOM 602 C CA . GLY A 1 83 ? 16.546 -7.005 -14.979 1.00 68.44 83 GLY A CA 1
ATOM 603 C C . GLY A 1 83 ? 15.406 -6.013 -14.751 1.00 68.44 83 GLY A C 1
ATOM 604 O O . GLY A 1 83 ? 15.553 -4.996 -14.075 1.00 68.44 83 GLY A O 1
ATOM 605 N N . GLN A 1 84 ? 14.226 -6.333 -15.287 1.00 75.69 84 GLN A N 1
ATOM 606 C CA . GLN A 1 84 ? 13.034 -5.518 -15.069 1.00 75.69 84 GLN A CA 1
ATOM 607 C C . GLN A 1 84 ? 12.412 -5.803 -13.700 1.00 75.69 84 GLN A C 1
ATOM 609 O O . GLN A 1 84 ? 12.075 -6.939 -13.364 1.00 75.69 84 GLN A O 1
ATOM 614 N N . ILE A 1 85 ? 12.217 -4.747 -12.911 1.00 83.38 85 ILE A N 1
ATOM 615 C CA . ILE A 1 85 ? 11.445 -4.818 -11.672 1.00 83.38 85 ILE A CA 1
ATOM 616 C C . ILE A 1 85 ? 9.967 -4.888 -12.053 1.00 83.38 85 ILE A C 1
ATOM 618 O O . ILE A 1 85 ? 9.442 -3.959 -12.661 1.00 83.38 85 ILE A O 1
ATOM 622 N N . ALA A 1 86 ? 9.277 -5.954 -11.649 1.00 87.75 86 ALA A N 1
ATOM 623 C CA . ALA A 1 86 ? 7.835 -6.104 -11.852 1.00 87.75 86 ALA A CA 1
ATOM 624 C C . ALA A 1 86 ? 7.023 -5.210 -10.901 1.00 87.75 86 ALA A C 1
ATOM 626 O O . ALA A 1 86 ? 6.319 -5.681 -10.002 1.00 87.75 86 ALA A O 1
ATOM 627 N N . TRP A 1 87 ? 7.127 -3.902 -11.099 1.00 89.81 87 TRP A N 1
ATOM 628 C CA . TRP A 1 87 ? 6.394 -2.875 -10.367 1.00 89.81 87 TRP A CA 1
ATOM 629 C C . TRP A 1 87 ? 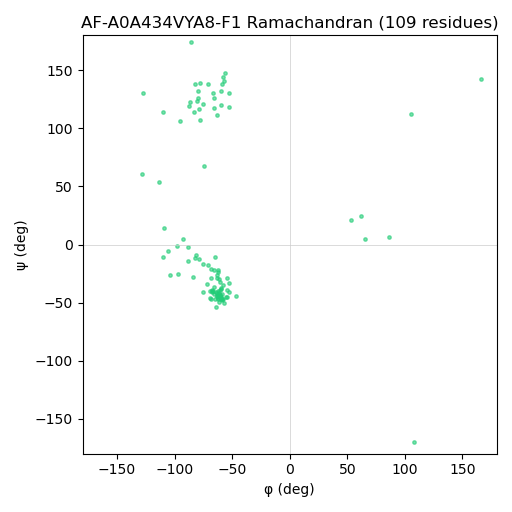4.873 -3.101 -10.420 1.00 89.81 87 TRP A C 1
ATOM 631 O O . TRP A 1 87 ? 4.157 -2.806 -9.462 1.00 89.81 87 TRP A O 1
ATOM 641 N N . GLU A 1 88 ? 4.352 -3.727 -11.480 1.00 91.12 88 GLU A N 1
ATOM 642 C CA . GLU A 1 88 ? 2.929 -4.055 -11.591 1.00 91.12 88 GLU A CA 1
ATOM 643 C C . GLU A 1 88 ? 2.510 -5.132 -10.586 1.00 91.12 88 GLU A C 1
ATOM 645 O O . GLU A 1 88 ? 1.355 -5.166 -10.160 1.00 91.12 88 GLU A O 1
ATOM 650 N N . ALA A 1 89 ? 3.425 -6.027 -10.196 1.00 91.69 89 ALA A N 1
ATOM 651 C CA . ALA A 1 89 ? 3.174 -6.997 -9.132 1.00 91.69 89 ALA A CA 1
ATOM 652 C C . ALA A 1 89 ? 3.134 -6.320 -7.754 1.00 91.69 89 ALA A C 1
ATOM 654 O O . ALA A 1 89 ? 2.341 -6.718 -6.901 1.00 91.69 89 ALA A O 1
ATOM 655 N N . HIS A 1 90 ? 3.933 -5.271 -7.540 1.00 94.56 90 HIS A N 1
ATOM 656 C CA . HIS A 1 90 ? 3.893 -4.478 -6.310 1.00 94.56 90 HIS A CA 1
ATOM 657 C C . HIS A 1 90 ? 2.594 -3.682 -6.197 1.00 94.56 90 HIS A C 1
ATOM 659 O O . HIS A 1 90 ? 1.926 -3.763 -5.168 1.00 94.56 90 HIS A O 1
ATOM 665 N N . ILE A 1 91 ? 2.181 -2.995 -7.267 1.00 94.31 91 ILE A N 1
ATOM 666 C CA . ILE A 1 91 ? 0.898 -2.275 -7.312 1.00 94.31 91 ILE A CA 1
ATOM 667 C C . ILE A 1 91 ? -0.273 -3.243 -7.149 1.00 94.31 91 ILE A C 1
ATOM 669 O O . ILE A 1 91 ? -1.167 -2.997 -6.340 1.00 94.31 91 ILE A O 1
ATOM 673 N N . GLY A 1 92 ? -0.261 -4.360 -7.880 1.00 93.69 92 GLY A N 1
ATOM 674 C CA . GLY A 1 92 ? -1.302 -5.379 -7.778 1.00 93.69 92 GLY A CA 1
ATOM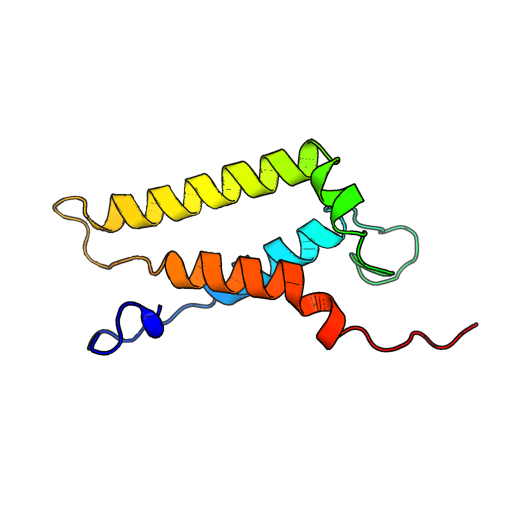 675 C C . GLY A 1 92 ? -1.413 -5.943 -6.362 1.00 93.69 92 GLY A C 1
ATOM 676 O O . GLY A 1 92 ? -2.510 -5.991 -5.808 1.00 93.69 92 GLY A O 1
ATOM 677 N N . GLY A 1 93 ? -0.279 -6.291 -5.746 1.00 94.62 93 GLY A N 1
ATOM 678 C CA . GLY A 1 93 ? -0.226 -6.745 -4.358 1.00 94.62 93 GLY A CA 1
ATOM 679 C C . GLY A 1 93 ? -0.778 -5.698 -3.396 1.00 94.62 93 GLY A C 1
ATOM 680 O O . GLY A 1 93 ? -1.644 -6.010 -2.584 1.00 94.62 93 GLY A O 1
ATOM 681 N N . PHE A 1 94 ? -0.347 -4.444 -3.534 1.00 95.75 94 PHE A N 1
ATOM 682 C CA . PHE A 1 94 ? -0.804 -3.325 -2.713 1.00 95.75 94 PHE A CA 1
ATOM 683 C C . PHE A 1 94 ? -2.321 -3.124 -2.762 1.00 95.75 94 PHE A C 1
ATOM 685 O O . PHE A 1 94 ? -2.972 -3.044 -1.720 1.00 95.75 94 PHE A O 1
ATOM 692 N N . ILE A 1 95 ? -2.891 -3.078 -3.969 1.00 95.06 95 ILE A N 1
ATOM 693 C CA . ILE A 1 95 ? -4.336 -2.945 -4.185 1.00 95.06 95 ILE A CA 1
ATOM 694 C C . ILE A 1 95 ? -5.064 -4.151 -3.584 1.00 95.06 95 ILE A C 1
ATOM 696 O O . ILE A 1 95 ? -6.036 -3.975 -2.847 1.00 95.06 95 ILE A O 1
ATOM 700 N N . ALA A 1 96 ? -4.569 -5.367 -3.834 1.00 95.00 96 ALA A N 1
ATOM 701 C CA . ALA A 1 96 ? -5.152 -6.586 -3.284 1.00 95.00 96 ALA A CA 1
ATOM 702 C C . ALA A 1 96 ? -5.165 -6.572 -1.747 1.00 95.00 96 ALA A C 1
ATOM 704 O O . ALA A 1 96 ? -6.186 -6.893 -1.149 1.00 95.00 96 ALA A O 1
ATOM 705 N N . GLY A 1 97 ? -4.088 -6.131 -1.096 1.00 93.62 97 GLY A N 1
ATOM 706 C CA . GLY A 1 97 ? -4.044 -5.996 0.361 1.00 93.62 97 GLY A CA 1
ATOM 707 C C . GLY A 1 97 ? -4.968 -4.901 0.903 1.00 93.62 97 GLY A C 1
ATOM 708 O O . GLY A 1 97 ? -5.651 -5.103 1.905 1.00 93.62 97 GLY A O 1
ATOM 709 N N . PHE A 1 98 ? -5.045 -3.753 0.225 1.00 94.25 98 PHE A N 1
ATOM 710 C CA . PHE A 1 98 ? -5.864 -2.617 0.660 1.00 94.25 98 PHE A CA 1
ATOM 711 C C . PHE A 1 98 ? -7.375 -2.897 0.595 1.00 94.25 98 PHE A C 1
ATOM 713 O O . PHE A 1 98 ? -8.136 -2.480 1.477 1.00 94.25 98 PHE A O 1
ATOM 720 N N . PHE A 1 99 ? -7.833 -3.584 -0.453 1.00 93.94 99 PHE A N 1
ATOM 721 C CA . PHE A 1 99 ? -9.255 -3.884 -0.650 1.00 93.94 99 PHE A CA 1
ATOM 722 C C . PHE A 1 99 ? -9.651 -5.284 -0.172 1.00 93.94 99 PHE A C 1
ATOM 724 O O . PHE A 1 99 ? -10.804 -5.487 0.203 1.00 93.94 99 PHE A O 1
ATOM 731 N N . GLY A 1 100 ? -8.712 -6.231 -0.140 1.00 91.88 100 GLY A N 1
ATOM 732 C CA . GLY A 1 100 ? -8.989 -7.645 0.095 1.00 91.88 100 GLY A CA 1
ATOM 733 C C . GLY A 1 100 ? -9.138 -8.068 1.556 1.00 91.88 100 GLY A C 1
ATOM 734 O O . GLY A 1 100 ? -9.614 -9.170 1.798 1.00 91.88 100 GLY A O 1
ATOM 735 N N . LEU A 1 101 ? -8.791 -7.212 2.527 1.00 86.31 101 LEU A N 1
ATOM 736 C CA . LEU A 1 101 ? -8.883 -7.505 3.971 1.00 86.31 101 LEU A CA 1
ATOM 737 C C . LEU A 1 101 ? -10.219 -8.143 4.381 1.00 86.31 101 LEU A C 1
ATOM 739 O O . LEU A 1 101 ? -10.239 -9.159 5.066 1.00 86.31 101 LEU A O 1
ATOM 743 N N . ARG A 1 102 ? -11.329 -7.606 3.864 1.00 82.38 102 ARG A N 1
ATOM 744 C CA . ARG A 1 102 ? -12.693 -8.034 4.205 1.00 82.38 102 ARG A CA 1
ATOM 745 C C . ARG A 1 102 ? -13.008 -9.483 3.839 1.00 82.38 102 ARG A C 1
ATOM 747 O O . ARG A 1 102 ? -13.895 -10.068 4.444 1.00 82.38 102 ARG A O 1
ATOM 754 N N . PHE A 1 103 ? -12.304 -10.065 2.870 1.00 85.06 103 PHE A N 1
ATOM 755 C CA . PHE A 1 103 ? -12.475 -11.478 2.521 1.00 85.06 103 PHE A CA 1
ATOM 756 C C . PHE A 1 103 ? -11.833 -12.421 3.546 1.00 85.06 103 PHE A C 1
ATOM 758 O O . PHE A 1 103 ? -12.149 -13.607 3.564 1.00 85.06 103 PHE A O 1
ATOM 765 N N . PHE A 1 104 ? -10.938 -11.900 4.389 1.00 81.38 104 PHE A N 1
ATOM 766 C CA . PHE A 1 104 ? -10.205 -12.658 5.403 1.00 81.38 104 PHE A CA 1
ATOM 767 C C . PHE A 1 104 ? -10.648 -12.330 6.834 1.00 81.38 104 PHE A C 1
ATOM 769 O O . PHE A 1 104 ? -10.270 -13.054 7.759 1.00 81.38 104 PHE A O 1
ATOM 776 N N . ASP A 1 105 ? -11.454 -11.280 7.021 1.00 74.25 105 ASP A N 1
ATOM 777 C CA . ASP A 1 105 ? -12.036 -10.928 8.314 1.00 74.25 105 ASP A CA 1
ATOM 778 C C . ASP A 1 105 ? -12.972 -12.054 8.774 1.00 74.25 105 ASP A C 1
ATOM 780 O O . ASP A 1 105 ? -14.027 -12.315 8.192 1.00 74.25 105 ASP A O 1
ATOM 784 N N . ARG A 1 106 ? -12.573 -12.753 9.838 1.00 68.12 106 ARG A N 1
ATOM 785 C CA . ARG A 1 106 ? -13.456 -13.685 10.543 1.00 68.12 106 ARG A CA 1
ATOM 786 C C . ARG A 1 106 ? -14.329 -12.878 11.504 1.00 68.12 106 ARG A C 1
ATOM 788 O O . ARG A 1 106 ? -13.784 -11.998 12.173 1.00 68.12 106 ARG A O 1
ATOM 795 N N . PRO A 1 107 ? -15.636 -13.182 11.628 1.00 60.97 107 PRO A N 1
ATOM 796 C CA . PRO A 1 107 ? -16.460 -12.593 12.675 1.00 60.97 107 PRO A CA 1
ATOM 797 C C . PRO A 1 107 ? -15.764 -12.818 14.015 1.00 60.97 107 PRO A C 1
ATOM 799 O O . PRO A 1 107 ? -15.512 -13.967 14.390 1.00 60.97 107 PRO A O 1
ATOM 802 N N . GLN A 1 108 ? -15.390 -11.742 14.707 1.00 62.88 108 GLN A N 1
ATOM 803 C CA . GLN A 1 108 ? -14.923 -11.896 16.077 1.00 62.88 108 GLN A CA 1
ATOM 804 C C . GLN A 1 108 ? -16.123 -12.361 16.910 1.00 62.88 108 GLN A C 1
ATOM 806 O O . GLN A 1 108 ? -17.197 -11.767 16.776 1.00 62.88 108 GLN A O 1
ATOM 811 N N . PRO A 1 109 ? -15.987 -13.431 17.716 1.00 55.09 109 PRO A N 1
ATOM 812 C CA . PRO A 1 109 ? -17.027 -13.809 18.659 1.00 55.09 109 PRO A CA 1
ATOM 813 C C . PRO A 1 109 ? -17.369 -12.590 19.515 1.00 55.09 109 PRO A C 1
ATOM 815 O O . PRO A 1 109 ? -16.462 -11.921 20.009 1.00 55.09 109 PRO A O 1
ATOM 818 N N . SER A 1 110 ? -18.656 -12.273 19.640 1.00 59.03 110 SER A N 1
ATOM 819 C CA . SER A 1 110 ? -19.112 -11.277 20.605 1.00 59.03 110 SER A CA 1
ATOM 820 C C . SER A 1 110 ? -18.703 -11.747 22.001 1.00 59.03 110 SER A C 1
ATOM 822 O O . SER A 1 110 ? -19.103 -12.847 22.392 1.00 59.03 110 SER A O 1
ATOM 824 N N . GLU A 1 111 ? -17.892 -10.953 22.700 1.00 54.03 111 GLU A N 1
ATOM 825 C CA . GLU A 1 111 ? -17.704 -11.092 24.151 1.00 54.03 111 GLU A CA 1
ATOM 826 C C . GLU A 1 111 ? -19.014 -10.804 24.896 1.00 54.03 111 GLU A C 1
ATOM 828 O O . GLU A 1 111 ? -19.764 -9.900 24.451 1.00 54.03 111 GLU A O 1
#